Protein AF-A0A357D595-F1 (afdb_monomer)

Solvent-accessible surface area (backbone atoms only — not comparable to full-atom values): 7015 Å² total; per-residue (Å²): 136,55,66,69,54,37,51,50,34,35,50,51,21,54,65,68,53,62,65,66,63,55,52,53,34,46,75,73,69,48,52,72,68,55,40,43,68,71,47,50,47,64,70,17,41,66,41,33,49,52,27,47,41,57,42,54,54,50,56,62,70,48,36,72,63,42,49,78,70,56,41,77,47,89,53,77,75,82,70,94,58,64,88,77,51,67,50,48,51,71,54,48,50,27,51,52,34,52,71,68,62,81,42,52,71,59,21,52,52,48,48,52,53,52,50,51,51,44,48,54,60,68,71,107

Sequence (124 aa):
MILPLIMRTAEEALKAVPDAYREGSFALGAGKLRTVFKIVLPSATPGILAGIILGVGRIVGETAALIYTAGTVAEIPQGKDLLFDSTRTLSVHMYVLSSEGLYVNQAAATAVVLLGIVVIINGL

pLDDT: mean 82.86, std 9.96, range [58.38, 93.44]

Nearest PDB structures (foldseek):
  3tuz-assembly2_F  TM=8.631E-01  e=1.402E-01  Escherichia coli K-12
  8ja7-assembly1_A  TM=7.550E-01  e=7.867E-02  Mycobacterium tuberculosis H37Rv
  4ymw-assembly1_C  TM=7.313E-01  e=4.951E-01  Caldanaerobacter subterraneus subsp. tengcongensis MB4

Foldseek 3Di:
DQVVQLVVQLVVLLVPPDCVLVVVCVVVVHDPVCSVPPPRVVSSVVSSVLSVLVSVLVVLVPLVVCCVPLHDDPDDDDDPPNVPDRDDDLSSVLVVCVVVVPCVVVSVVSVVVSVVVSCVSNVD

Secondary structure (DSSP, 8-state):
--HHHHHHHHHHHHHTS-HHHHHHHHHTT--HHHHIIIIIHHHHHHHHHHHHHHHHHHHHT-HHHHHHHH----PPP-SS-TTTS----HHHHHHHHHHH-S-HHHHHHHHHHHHHHHHHHHH-

Radius of gyration: 21.4 Å; Cα contacts (8 Å, |Δi|>4): 107; chains: 1; bounding box: 52×24×62 Å

Mean predicted aligned error: 8.22 Å

Structure (mmCIF, N/CA/C/O backbone):
data_AF-A0A357D595-F1
#
_entry.id   AF-A0A357D595-F1
#
loop_
_atom_site.group_PDB
_atom_site.id
_atom_site.type_symbol
_atom_site.label_atom_id
_atom_site.label_alt_id
_atom_site.label_comp_id
_atom_site.label_asym_id
_atom_site.label_entity_id
_atom_site.label_seq_id
_atom_site.pdbx_PDB_ins_code
_atom_site.Cartn_x
_atom_site.Cartn_y
_atom_site.Cartn_z
_atom_site.occupancy
_atom_site.B_iso_or_equiv
_atom_site.auth_seq_id
_atom_site.auth_comp_id
_atom_site.auth_asym_id
_atom_site.auth_atom_id
_atom_site.pdbx_PDB_model_num
ATOM 1 N N . MET A 1 1 ? 3.361 12.934 -4.943 1.00 67.00 1 MET A N 1
ATOM 2 C CA . MET A 1 1 ? 2.127 13.355 -4.229 1.00 67.00 1 MET A CA 1
ATOM 3 C C . MET A 1 1 ? 1.394 12.162 -3.599 1.00 67.00 1 MET A C 1
ATOM 5 O O . MET A 1 1 ? 0.181 12.033 -3.739 1.00 67.00 1 MET A O 1
ATOM 9 N N . ILE A 1 2 ? 2.095 11.314 -2.837 1.00 83.56 2 ILE A N 1
ATOM 10 C CA . ILE A 1 2 ? 1.509 10.060 -2.332 1.00 83.56 2 ILE A CA 1
ATOM 11 C C . ILE A 1 2 ? 1.003 10.134 -0.888 1.00 83.56 2 ILE A C 1
ATOM 13 O O . ILE A 1 2 ? 0.007 9.507 -0.536 1.00 83.56 2 ILE A O 1
ATOM 17 N N . LEU A 1 3 ? 1.646 10.960 -0.061 1.00 86.62 3 LEU A N 1
ATOM 18 C CA . LEU A 1 3 ? 1.348 11.045 1.365 1.00 86.62 3 LEU A CA 1
ATOM 19 C C . LEU A 1 3 ? -0.101 11.494 1.660 1.00 86.62 3 LEU A C 1
ATOM 21 O O . LEU A 1 3 ? -0.7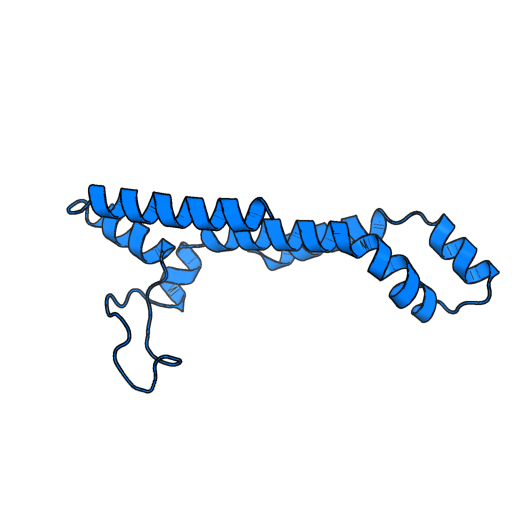57 10.835 2.464 1.00 86.62 3 LEU A O 1
ATOM 25 N N . PRO A 1 4 ? -0.664 12.532 1.001 1.00 89.12 4 PRO A N 1
ATOM 26 C CA . PRO A 1 4 ? -2.045 12.947 1.267 1.00 89.12 4 PRO A CA 1
ATOM 27 C C . PRO A 1 4 ? -3.087 11.906 0.844 1.00 89.12 4 PRO A C 1
ATOM 29 O O . PRO A 1 4 ? -4.138 11.806 1.472 1.00 89.12 4 PRO A O 1
ATOM 32 N N . LEU A 1 5 ? -2.796 11.129 -0.207 1.00 88.19 5 LEU A N 1
ATOM 33 C CA . LEU A 1 5 ? -3.670 10.055 -0.679 1.00 88.19 5 LEU A CA 1
ATOM 34 C C . LEU A 1 5 ? -3.772 8.961 0.384 1.00 88.19 5 LEU A C 1
ATOM 36 O O . LEU A 1 5 ? -4.874 8.645 0.820 1.00 88.19 5 LEU A O 1
ATOM 40 N N . ILE A 1 6 ? -2.619 8.457 0.837 1.00 89.94 6 ILE A N 1
ATOM 41 C CA . ILE A 1 6 ? -2.546 7.402 1.854 1.00 89.94 6 ILE A CA 1
ATOM 42 C C . ILE A 1 6 ? -3.212 7.872 3.155 1.00 89.94 6 ILE A C 1
ATOM 44 O O . ILE A 1 6 ? -3.986 7.123 3.752 1.00 89.94 6 ILE A O 1
ATOM 48 N N . MET A 1 7 ? -2.975 9.126 3.566 1.00 91.56 7 MET A N 1
ATOM 49 C CA . MET A 1 7 ? -3.620 9.697 4.754 1.00 91.56 7 MET A CA 1
ATOM 50 C C . MET A 1 7 ? -5.144 9.709 4.636 1.00 91.56 7 MET A C 1
ATOM 52 O O . MET A 1 7 ? -5.814 9.242 5.551 1.00 91.56 7 MET A O 1
ATOM 56 N N . ARG A 1 8 ? -5.700 10.177 3.510 1.00 92.62 8 ARG A N 1
ATOM 57 C CA . ARG A 1 8 ? -7.158 10.180 3.320 1.00 92.62 8 ARG A CA 1
ATOM 58 C C . ARG A 1 8 ? -7.740 8.775 3.281 1.00 92.62 8 ARG A C 1
ATOM 60 O O . ARG A 1 8 ? -8.763 8.534 3.908 1.00 92.62 8 ARG A O 1
ATOM 67 N N . THR A 1 9 ? -7.095 7.836 2.591 1.00 91.25 9 THR A N 1
ATOM 68 C CA . THR A 1 9 ? -7.577 6.448 2.557 1.00 91.25 9 THR A CA 1
ATOM 69 C C . THR A 1 9 ? -7.546 5.799 3.939 1.00 91.25 9 THR A C 1
ATOM 71 O O . THR A 1 9 ? -8.474 5.080 4.297 1.00 91.25 9 THR A O 1
ATOM 74 N N . ALA A 1 10 ? -6.522 6.092 4.747 1.00 92.19 10 ALA A N 1
ATOM 75 C CA . ALA A 1 10 ? -6.433 5.596 6.114 1.00 92.19 10 ALA A CA 1
ATOM 76 C C . ALA A 1 10 ? -7.478 6.246 7.037 1.00 92.19 10 ALA A C 1
ATOM 78 O O . ALA A 1 10 ? -8.066 5.564 7.873 1.00 92.19 10 ALA A O 1
ATOM 79 N N . GLU A 1 11 ? -7.742 7.543 6.873 1.00 92.88 11 GLU A N 1
ATOM 80 C CA . GLU A 1 11 ? -8.772 8.262 7.625 1.00 92.88 11 GLU A CA 1
ATOM 81 C C . GLU A 1 11 ? -10.169 7.689 7.355 1.00 92.88 11 GLU A C 1
ATOM 83 O O . GLU A 1 11 ? -10.906 7.387 8.294 1.00 92.88 11 GLU A O 1
ATOM 88 N N . GLU A 1 12 ? -10.512 7.472 6.087 1.00 93.44 12 GLU A N 1
ATOM 89 C CA . GLU A 1 12 ? -11.798 6.882 5.709 1.00 93.44 12 GLU A CA 1
ATOM 90 C C . GLU A 1 12 ? -11.914 5.422 6.173 1.00 93.44 12 GLU A C 1
ATOM 92 O O . GLU A 1 12 ? -12.962 5.024 6.680 1.00 93.44 12 GLU A O 1
ATOM 97 N N . ALA A 1 13 ? -10.827 4.643 6.125 1.00 93.06 13 ALA A N 1
ATOM 98 C CA . ALA A 1 13 ? -10.802 3.287 6.679 1.00 93.06 13 ALA A CA 1
ATOM 99 C C . ALA A 1 13 ? -11.067 3.261 8.197 1.00 93.06 13 ALA A C 1
ATOM 101 O O . ALA A 1 13 ? -11.758 2.371 8.691 1.00 93.06 13 ALA A O 1
ATOM 102 N N . LEU A 1 14 ? -10.552 4.243 8.945 1.00 91.94 14 LEU A N 1
ATOM 103 C CA . LEU A 1 14 ? -10.787 4.367 10.387 1.00 91.94 14 LEU A CA 1
ATOM 104 C C . LEU A 1 14 ? -12.206 4.849 10.721 1.00 91.94 14 LEU A C 1
ATOM 106 O O . LEU A 1 14 ? -12.764 4.423 11.736 1.00 91.94 14 LEU A O 1
ATOM 110 N N . LYS A 1 15 ? -12.786 5.730 9.896 1.00 91.81 15 LYS A N 1
ATOM 111 C CA . LYS A 1 15 ? -14.178 6.194 10.035 1.00 91.81 15 LYS A CA 1
ATOM 112 C C . LYS A 1 15 ? -15.196 5.120 9.662 1.00 91.81 15 LYS A C 1
ATOM 114 O O . LYS A 1 15 ? -16.279 5.105 10.232 1.00 91.81 15 LYS A O 1
ATOM 119 N N . ALA A 1 16 ? -14.849 4.220 8.744 1.00 92.12 16 ALA A N 1
ATOM 120 C CA . ALA A 1 16 ? -15.719 3.127 8.322 1.00 92.12 16 ALA A CA 1
ATOM 121 C C . ALA A 1 16 ? -15.959 2.075 9.422 1.00 92.12 16 ALA A C 1
ATOM 123 O O . ALA A 1 16 ? -16.889 1.279 9.304 1.00 92.12 16 ALA A O 1
ATOM 124 N N . VAL A 1 17 ? -15.144 2.054 10.486 1.00 91.81 17 VAL A N 1
ATOM 125 C CA . VAL A 1 17 ? -15.330 1.139 11.621 1.00 91.81 17 VAL A CA 1
ATOM 126 C C . VAL A 1 17 ? -16.584 1.542 12.414 1.00 91.81 17 VAL A C 1
ATOM 128 O O . VAL A 1 17 ? -16.601 2.641 12.970 1.00 91.81 17 VAL A O 1
ATOM 131 N N . PRO A 1 18 ? -17.599 0.662 12.541 1.00 92.31 18 PRO A N 1
ATOM 132 C CA . PRO A 1 18 ? -18.822 0.956 13.285 1.00 92.31 18 PRO A CA 1
ATOM 133 C C . PRO A 1 18 ? -18.567 1.358 14.743 1.00 92.31 18 PRO A C 1
ATOM 135 O O . PRO A 1 18 ? -17.806 0.694 15.457 1.00 92.31 18 PRO A O 1
ATOM 138 N N . ASP A 1 19 ? -19.278 2.381 15.224 1.00 90.88 19 ASP A N 1
ATOM 139 C CA . ASP A 1 19 ? -19.163 2.848 16.613 1.00 90.88 19 ASP A CA 1
ATOM 140 C C . ASP A 1 19 ? -19.599 1.789 17.641 1.00 90.88 19 ASP A C 1
ATOM 142 O O . ASP A 1 19 ? -19.067 1.760 18.751 1.00 90.88 19 ASP A O 1
ATOM 146 N N . ALA A 1 20 ? -20.443 0.827 17.247 1.00 92.56 20 ALA A N 1
ATOM 147 C CA . ALA A 1 20 ? -20.832 -0.314 18.080 1.00 92.56 20 ALA A CA 1
ATOM 148 C C . ALA A 1 20 ? -19.625 -1.118 18.610 1.00 92.56 20 ALA A C 1
ATOM 150 O O . ALA A 1 20 ? -19.643 -1.595 19.745 1.00 92.56 20 ALA A O 1
ATOM 151 N N . TYR A 1 21 ? -18.534 -1.230 17.837 1.00 89.88 21 TYR A N 1
ATOM 152 C CA . TYR A 1 21 ? -17.304 -1.880 18.307 1.00 89.88 21 TYR A CA 1
ATOM 153 C C . TYR A 1 21 ? -16.615 -1.092 19.426 1.00 89.88 21 TYR A C 1
ATOM 155 O O . TYR A 1 21 ? -15.991 -1.675 20.317 1.00 89.88 21 TYR A O 1
ATOM 163 N N . ARG A 1 22 ? -16.723 0.239 19.398 1.00 90.19 22 ARG A N 1
ATOM 164 C CA . ARG A 1 22 ? -16.160 1.121 20.425 1.00 90.19 22 ARG A CA 1
ATOM 165 C C . ARG A 1 22 ? -17.011 1.069 21.685 1.00 90.19 22 ARG A C 1
ATOM 167 O O . ARG A 1 22 ? -16.463 0.888 22.769 1.00 90.19 22 ARG A O 1
ATOM 174 N N . GLU A 1 23 ? -18.329 1.153 21.535 1.00 91.69 23 GLU A N 1
ATOM 175 C CA . GLU A 1 23 ? -19.293 1.045 22.634 1.00 91.69 23 GLU A CA 1
ATOM 176 C C . GLU A 1 23 ? -19.196 -0.307 23.348 1.00 91.69 23 GLU A C 1
ATOM 178 O O . GLU A 1 23 ? -19.078 -0.343 24.572 1.00 91.69 23 GLU A O 1
ATOM 183 N N . GLY A 1 24 ? -19.126 -1.414 22.599 1.00 91.25 24 GL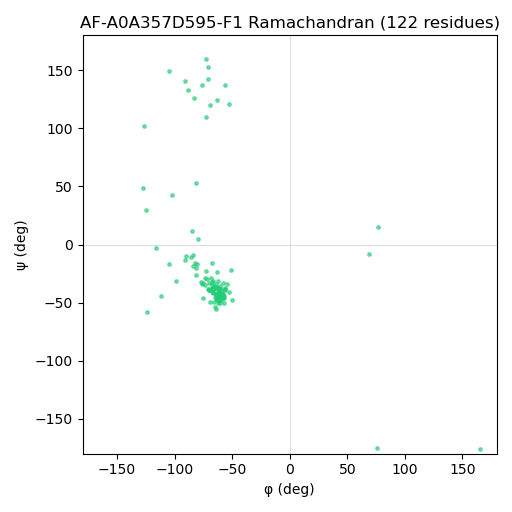Y A N 1
ATOM 184 C CA . GLY A 1 24 ? -18.932 -2.752 23.163 1.00 91.25 24 GLY A CA 1
ATOM 185 C C . GLY A 1 24 ? -17.615 -2.889 23.933 1.00 91.25 24 GLY A C 1
ATOM 186 O O . GLY A 1 24 ? -17.580 -3.475 25.013 1.00 91.25 24 GLY A O 1
ATOM 187 N N . SER A 1 25 ? -16.533 -2.284 23.434 1.00 90.69 25 SER A N 1
ATOM 188 C CA . SER A 1 25 ? -15.248 -2.239 24.143 1.00 90.69 25 SER A CA 1
ATOM 189 C C . SER A 1 25 ? -15.338 -1.478 25.469 1.00 90.69 25 SER A C 1
ATOM 191 O O . SER A 1 25 ? -14.822 -1.933 26.493 1.00 90.69 25 SER A O 1
ATOM 193 N N . PHE A 1 26 ? -16.019 -0.328 25.471 1.00 92.56 26 PHE A N 1
ATOM 194 C CA . PHE A 1 26 ? -16.214 0.467 26.681 1.00 92.56 26 PHE A CA 1
ATOM 195 C C . PHE A 1 26 ? -17.125 -0.236 27.694 1.00 92.56 26 PHE A C 1
ATOM 197 O O . PHE A 1 26 ? -16.828 -0.196 28.886 1.00 92.56 26 PHE A O 1
ATOM 204 N N . ALA A 1 27 ? -18.166 -0.941 27.240 1.00 92.62 27 ALA A N 1
ATOM 205 C CA . ALA A 1 27 ? -19.039 -1.745 28.100 1.00 92.62 27 ALA A CA 1
ATOM 206 C C . ALA A 1 27 ? -18.287 -2.892 28.800 1.00 92.62 27 ALA A C 1
ATOM 208 O O . ALA A 1 27 ? -18.595 -3.238 29.937 1.00 92.62 27 ALA A O 1
ATOM 209 N N . LEU A 1 28 ? -17.249 -3.437 28.157 1.00 91.00 28 LEU A N 1
ATOM 210 C CA . LEU A 1 28 ? -16.340 -4.432 28.737 1.00 91.00 28 LEU A CA 1
ATOM 211 C C . LEU A 1 28 ? -15.260 -3.818 29.654 1.00 91.00 28 LEU A C 1
ATOM 213 O O . LEU A 1 28 ? -14.366 -4.528 30.117 1.00 91.00 28 LEU A O 1
ATOM 217 N N . GLY A 1 29 ? -15.304 -2.506 29.910 1.00 91.56 29 GLY A N 1
ATOM 218 C CA . GLY A 1 29 ? -14.353 -1.800 30.771 1.00 91.56 29 GLY A CA 1
ATOM 219 C C . GLY A 1 29 ? -12.987 -1.533 30.129 1.00 91.56 29 GLY A C 1
ATOM 220 O O . GLY A 1 29 ? -12.022 -1.223 30.831 1.00 91.56 29 GLY A O 1
ATOM 221 N N . ALA A 1 30 ? -12.851 -1.656 28.804 1.00 91.00 30 ALA A N 1
ATOM 222 C CA . ALA A 1 30 ? -11.594 -1.355 28.129 1.00 91.00 30 ALA A CA 1
ATOM 223 C C . ALA A 1 30 ? -11.367 0.163 27.995 1.00 91.00 30 ALA A C 1
ATOM 225 O O . ALA A 1 30 ? -12.260 0.928 27.640 1.00 91.00 30 ALA A O 1
ATOM 226 N N . GLY A 1 31 ? -10.132 0.611 28.242 1.00 92.12 31 GLY A N 1
ATOM 227 C CA . GLY A 1 31 ? -9.745 2.014 28.061 1.00 92.12 31 GLY A CA 1
ATOM 228 C C . GLY A 1 31 ? -9.616 2.425 26.587 1.00 92.12 31 GLY A C 1
ATOM 229 O O . GLY A 1 31 ? -9.374 1.591 25.715 1.00 92.12 31 GLY A O 1
ATOM 230 N N . LYS A 1 32 ? -9.685 3.737 26.313 1.00 88.94 32 LYS A N 1
ATOM 231 C CA . LYS A 1 32 ? -9.629 4.319 24.952 1.00 88.94 32 LYS A CA 1
ATOM 232 C C . LYS A 1 32 ? -8.448 3.814 24.114 1.00 88.94 32 LYS A C 1
ATOM 234 O O . LYS A 1 32 ? -8.649 3.388 22.982 1.00 88.94 32 LYS A O 1
ATOM 239 N N . LEU A 1 33 ? -7.234 3.799 24.674 1.00 92.00 33 LEU A N 1
ATOM 240 C CA . LEU A 1 33 ? -6.039 3.303 23.973 1.00 92.00 33 LEU A CA 1
ATOM 241 C C . LEU A 1 33 ? -6.165 1.823 23.589 1.00 92.00 33 LEU A C 1
ATOM 243 O O . LEU A 1 33 ? -5.813 1.440 22.477 1.00 92.00 33 LEU A O 1
ATOM 247 N N . ARG A 1 34 ? -6.721 0.991 24.478 1.00 91.44 34 ARG A N 1
ATOM 248 C CA . ARG A 1 34 ? -6.913 -0.439 24.212 1.00 91.44 34 ARG A CA 1
ATOM 249 C C . ARG A 1 34 ? -7.929 -0.658 23.094 1.00 91.44 34 ARG A C 1
ATOM 251 O O . ARG A 1 34 ? -7.675 -1.472 22.213 1.00 91.44 34 ARG A O 1
ATOM 258 N N . THR A 1 35 ? -9.025 0.100 23.100 1.00 92.75 35 THR A N 1
ATOM 259 C CA . THR A 1 35 ? -10.040 0.075 22.039 1.00 92.75 35 THR A CA 1
ATOM 260 C C . THR A 1 35 ? -9.441 0.461 20.684 1.00 92.75 35 THR A C 1
ATOM 262 O O . THR A 1 35 ? -9.679 -0.223 19.691 1.00 92.75 35 THR A O 1
ATOM 265 N N . VAL A 1 36 ? -8.604 1.503 20.633 1.00 91.62 36 VAL A N 1
ATOM 266 C CA . VAL A 1 36 ? -7.961 1.936 19.381 1.00 91.62 36 VAL A CA 1
ATOM 267 C C . VAL A 1 36 ? -7.020 0.861 18.841 1.00 91.62 36 VAL A C 1
ATOM 269 O O . VAL A 1 36 ? -7.206 0.404 17.719 1.00 91.62 36 VAL A O 1
ATOM 272 N N . PHE A 1 37 ? -6.046 0.409 19.632 1.00 92.62 37 PHE A N 1
ATOM 273 C CA . PHE A 1 37 ? -5.013 -0.509 19.139 1.00 92.62 37 PHE A CA 1
ATOM 274 C C . PHE A 1 37 ? -5.502 -1.942 18.919 1.00 92.62 37 PHE A C 1
ATOM 276 O O . PHE A 1 37 ? -4.948 -2.642 18.076 1.00 92.62 37 PHE A O 1
ATOM 283 N N . LYS A 1 38 ? -6.504 -2.402 19.678 1.00 91.25 38 LYS A N 1
ATOM 284 C CA . LYS A 1 38 ? -6.913 -3.814 19.671 1.00 91.25 38 LYS A CA 1
ATOM 285 C C . LYS A 1 38 ? -8.206 -4.094 18.911 1.00 91.25 38 LYS A C 1
ATOM 287 O O . LYS A 1 38 ? -8.455 -5.249 18.590 1.00 91.25 38 LYS A O 1
ATOM 292 N N . ILE A 1 39 ? -9.017 -3.073 18.635 1.00 92.00 39 ILE A N 1
ATOM 293 C CA . ILE A 1 39 ? -10.324 -3.244 17.986 1.00 92.00 39 ILE A CA 1
ATOM 294 C C . ILE A 1 39 ? -10.401 -2.391 16.724 1.00 92.00 39 ILE A C 1
ATOM 296 O O . ILE A 1 39 ? -10.554 -2.932 15.633 1.00 92.00 39 ILE A O 1
AT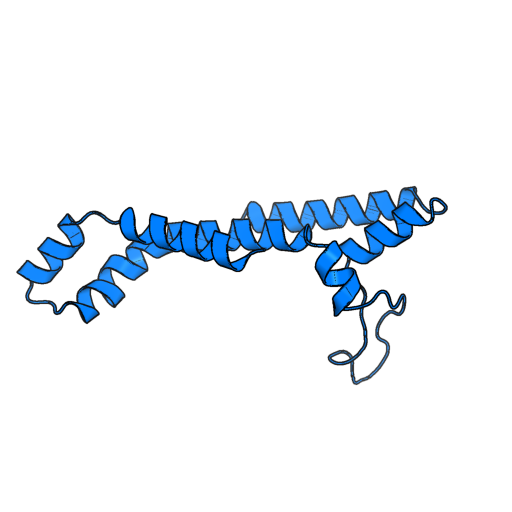OM 300 N N . VAL A 1 40 ? -10.224 -1.073 16.848 1.00 92.00 40 VAL A N 1
ATOM 301 C CA . VAL A 1 40 ? -10.393 -0.149 15.713 1.00 92.00 40 VAL A CA 1
ATOM 302 C C . VAL A 1 40 ? -9.285 -0.325 14.67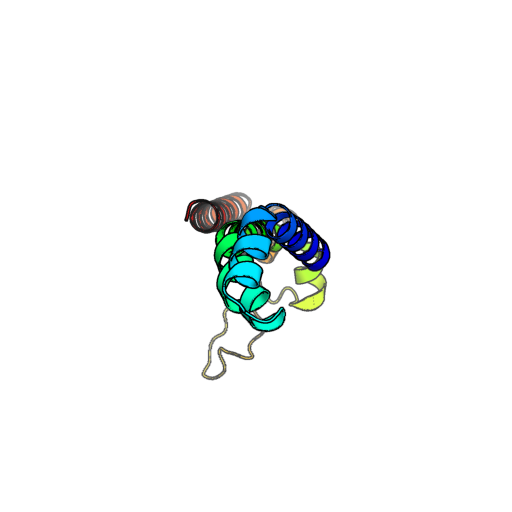7 1.00 92.00 40 VAL A C 1
ATOM 304 O O . VAL A 1 40 ? -9.579 -0.479 13.496 1.00 92.00 40 VAL A O 1
ATOM 307 N N . LEU A 1 41 ? -8.020 -0.340 15.106 1.00 91.88 41 LEU A N 1
ATOM 308 C CA . LEU A 1 41 ? -6.879 -0.441 14.199 1.00 91.88 41 LEU A CA 1
ATOM 309 C C . LEU A 1 41 ? -6.892 -1.762 13.410 1.00 91.88 41 LEU A C 1
ATOM 311 O O . LEU A 1 41 ? -6.845 -1.673 12.186 1.00 91.88 41 LEU A O 1
ATOM 315 N N . PRO A 1 42 ? -7.042 -2.956 14.032 1.00 91.56 42 PRO A N 1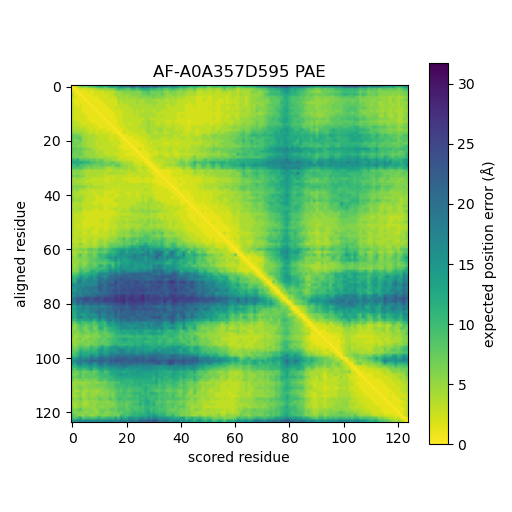
ATOM 316 C CA . PRO A 1 42 ? -7.142 -4.220 13.302 1.00 91.56 42 PRO A CA 1
ATOM 317 C C . PRO A 1 42 ? -8.323 -4.243 12.331 1.00 91.56 42 PRO A C 1
ATOM 319 O O . PRO A 1 42 ? -8.172 -4.692 11.198 1.00 91.56 42 PRO A O 1
ATOM 322 N N . SER A 1 43 ? -9.477 -3.703 12.736 1.00 91.81 43 SER A N 1
ATOM 323 C CA . SER A 1 43 ? -10.671 -3.670 11.888 1.00 91.81 43 SER A CA 1
ATOM 324 C C . SER A 1 43 ? -10.532 -2.734 10.681 1.00 91.81 43 SER A C 1
ATOM 326 O O . SER A 1 43 ? -11.139 -2.997 9.647 1.00 91.81 43 SER A O 1
ATOM 328 N N . ALA A 1 44 ? -9.733 -1.668 10.785 1.00 92.88 44 ALA A N 1
ATOM 329 C CA . ALA A 1 44 ? -9.447 -0.747 9.684 1.00 92.88 44 ALA A CA 1
ATOM 330 C C . ALA A 1 44 ? -8.284 -1.210 8.782 1.00 92.88 44 ALA A C 1
ATOM 332 O O . ALA A 1 44 ? -8.088 -0.638 7.706 1.00 92.88 44 ALA A O 1
ATOM 333 N N . THR A 1 45 ? -7.515 -2.236 9.183 1.00 92.69 45 THR A N 1
ATOM 334 C CA . THR A 1 45 ? -6.346 -2.707 8.414 1.00 92.69 45 THR A CA 1
ATOM 335 C C . THR A 1 45 ? -6.632 -3.014 6.947 1.00 92.69 45 THR A C 1
ATOM 337 O O . THR A 1 45 ? -5.815 -2.587 6.132 1.00 92.69 45 THR A O 1
ATOM 340 N N . PRO A 1 46 ? -7.756 -3.647 6.544 1.00 90.12 46 PRO A N 1
ATOM 341 C CA . PRO A 1 46 ? -7.979 -3.947 5.131 1.00 90.12 46 PRO A CA 1
ATOM 342 C C . PRO A 1 46 ? -8.104 -2.672 4.288 1.00 90.12 46 PRO A C 1
ATOM 344 O O . PRO A 1 46 ? -7.566 -2.598 3.187 1.00 90.12 46 PRO A O 1
ATOM 347 N N . GLY A 1 47 ? -8.752 -1.633 4.829 1.00 90.06 47 GLY A N 1
ATOM 348 C CA . GLY A 1 47 ? -8.902 -0.345 4.149 1.00 90.06 47 GLY A CA 1
ATOM 349 C C . GLY A 1 47 ? -7.589 0.436 4.060 1.00 90.06 47 GLY A C 1
ATOM 350 O O . GLY A 1 47 ? -7.287 1.026 3.023 1.00 90.06 47 GLY A O 1
ATOM 351 N N . ILE A 1 48 ? -6.767 0.392 5.114 1.00 92.31 48 ILE A N 1
ATOM 352 C CA . ILE A 1 48 ? -5.431 1.007 5.108 1.00 92.31 48 ILE A CA 1
ATOM 353 C C . ILE A 1 48 ? -4.523 0.298 4.094 1.00 92.31 48 ILE A C 1
ATOM 355 O O . ILE A 1 48 ? -3.846 0.963 3.312 1.00 92.31 48 ILE A O 1
ATOM 359 N N . LEU A 1 49 ? -4.534 -1.039 4.072 1.00 90.69 49 LEU A N 1
ATOM 360 C CA . LEU A 1 49 ? -3.754 -1.840 3.126 1.00 90.69 49 LEU A CA 1
ATOM 361 C C . LEU A 1 49 ? -4.160 -1.555 1.679 1.00 90.69 49 LEU A C 1
ATOM 363 O O . LEU A 1 49 ? -3.285 -1.332 0.849 1.00 90.69 49 LEU A O 1
ATOM 367 N N . ALA A 1 50 ? -5.460 -1.454 1.389 1.00 89.25 50 ALA A N 1
ATOM 368 C CA . ALA A 1 50 ? -5.938 -1.064 0.064 1.00 89.25 50 ALA A CA 1
ATOM 369 C C . ALA A 1 50 ? -5.403 0.318 -0.361 1.00 89.25 50 ALA A C 1
ATOM 371 O O . ALA A 1 50 ? -4.931 0.489 -1.486 1.00 89.25 50 ALA A O 1
ATOM 372 N N . GLY A 1 51 ? -5.409 1.297 0.550 1.00 89.12 51 GLY A N 1
ATOM 373 C CA . GLY A 1 51 ? -4.826 2.620 0.307 1.00 89.12 51 GLY A CA 1
ATOM 374 C C . GLY A 1 51 ? -3.321 2.581 0.023 1.00 89.12 51 GLY A C 1
ATOM 375 O O . GLY A 1 51 ? -2.837 3.298 -0.854 1.00 89.12 51 GLY A O 1
ATOM 376 N N . ILE A 1 52 ? -2.583 1.713 0.722 1.00 90.00 52 ILE A N 1
ATOM 377 C CA . ILE A 1 52 ? -1.150 1.496 0.493 1.00 90.00 52 ILE A CA 1
ATOM 378 C C . ILE A 1 52 ? -0.914 0.870 -0.884 1.00 90.00 52 ILE A C 1
ATOM 380 O O . ILE A 1 52 ? -0.103 1.403 -1.634 1.00 90.00 52 ILE A O 1
ATOM 384 N N . ILE A 1 53 ? -1.634 -0.198 -1.242 1.00 88.44 53 ILE A N 1
ATOM 385 C CA . ILE A 1 53 ? -1.493 -0.898 -2.532 1.00 88.44 53 ILE A CA 1
ATOM 386 C C . ILE A 1 53 ? -1.726 0.073 -3.698 1.00 88.44 53 ILE A C 1
ATOM 388 O O . ILE A 1 53 ? -0.859 0.242 -4.558 1.00 88.44 53 ILE A O 1
ATOM 392 N N . LEU A 1 54 ? -2.835 0.819 -3.660 1.00 86.44 54 LEU A N 1
ATOM 393 C CA . LEU A 1 54 ? -3.135 1.859 -4.650 1.00 86.44 54 LEU A CA 1
ATOM 394 C C . LEU A 1 54 ? -2.068 2.962 -4.675 1.00 86.44 54 LEU A C 1
ATOM 396 O O . LEU A 1 54 ? -1.737 3.502 -5.735 1.00 86.44 54 LEU A O 1
ATOM 400 N N . GLY A 1 55 ? -1.515 3.291 -3.506 1.00 88.06 55 GLY A N 1
ATOM 401 C CA . GLY A 1 55 ? -0.398 4.210 -3.370 1.00 88.06 55 GLY A CA 1
ATOM 402 C C . GLY A 1 55 ? 0.846 3.720 -4.114 1.00 88.06 55 GLY A C 1
ATOM 403 O O . GLY A 1 55 ? 1.405 4.458 -4.924 1.00 88.06 55 GLY A O 1
ATOM 404 N N . VAL A 1 56 ? 1.250 2.464 -3.908 1.00 86.00 56 VAL A N 1
ATOM 405 C CA . VAL A 1 56 ? 2.404 1.860 -4.592 1.00 86.00 56 VAL A CA 1
ATOM 406 C C . VAL A 1 56 ? 2.216 1.883 -6.106 1.00 86.00 56 VAL A C 1
ATOM 408 O O . VAL A 1 56 ? 3.117 2.328 -6.819 1.00 86.00 56 VAL A O 1
ATOM 411 N N . GLY A 1 57 ? 1.031 1.514 -6.600 1.00 83.62 57 GLY A N 1
ATOM 412 C CA . GLY A 1 57 ? 0.719 1.589 -8.028 1.00 83.62 57 GLY A CA 1
ATOM 413 C C . GLY A 1 57 ? 0.901 2.998 -8.607 1.00 83.62 57 GLY A C 1
ATOM 414 O O . GLY A 1 57 ? 1.416 3.160 -9.713 1.00 83.62 57 GLY A O 1
ATOM 415 N N . ARG A 1 58 ? 0.548 4.040 -7.844 1.00 83.31 58 ARG A N 1
ATOM 416 C CA . ARG A 1 58 ? 0.698 5.438 -8.274 1.00 83.31 58 ARG A CA 1
ATOM 417 C C . ARG A 1 58 ? 2.148 5.932 -8.224 1.00 83.31 58 ARG A C 1
ATOM 419 O O . ARG A 1 58 ? 2.525 6.720 -9.087 1.00 83.31 58 ARG A O 1
ATOM 426 N N . ILE A 1 59 ? 2.967 5.461 -7.276 1.00 83.06 59 ILE A N 1
ATOM 427 C CA . ILE A 1 59 ? 4.396 5.830 -7.174 1.00 83.06 59 ILE A CA 1
ATOM 428 C C . ILE A 1 59 ? 5.155 5.449 -8.448 1.00 83.06 59 ILE A C 1
ATOM 430 O O . ILE A 1 59 ? 5.984 6.226 -8.917 1.00 83.06 59 ILE A O 1
ATOM 434 N N . VAL A 1 60 ? 4.841 4.298 -9.052 1.00 78.56 60 VAL A N 1
ATOM 435 C CA . VAL A 1 60 ? 5.485 3.849 -10.301 1.00 78.56 60 VAL A CA 1
ATOM 436 C C . VAL A 1 60 ? 5.313 4.876 -11.431 1.00 78.56 60 VAL A C 1
ATOM 438 O O . VAL A 1 60 ? 6.225 5.066 -12.239 1.00 78.56 60 VAL A O 1
ATOM 441 N N . GLY A 1 61 ? 4.179 5.584 -11.443 1.00 74.31 61 GLY A N 1
ATOM 442 C CA . GLY A 1 61 ? 3.865 6.646 -12.400 1.00 74.31 61 GLY A CA 1
ATOM 443 C C . GLY A 1 61 ? 4.421 8.034 -12.053 1.00 74.31 61 GLY A C 1
ATOM 444 O O . GLY A 1 61 ? 4.368 8.924 -12.898 1.00 74.31 61 GLY A O 1
ATOM 445 N N . GLU A 1 62 ? 4.986 8.262 -10.860 1.00 81.94 62 GLU A N 1
ATOM 446 C CA . GLU A 1 62 ? 5.599 9.551 -10.485 1.00 81.94 62 GLU A CA 1
ATOM 447 C C . GLU A 1 62 ? 7.035 9.685 -11.036 1.00 81.94 62 GLU A C 1
ATOM 449 O O . GLU A 1 62 ? 7.990 9.989 -10.322 1.00 81.94 62 GLU A O 1
ATOM 454 N N . THR A 1 63 ? 7.197 9.475 -12.347 1.00 73.12 63 THR A N 1
ATOM 455 C CA . THR A 1 63 ? 8.499 9.464 -13.036 1.00 73.12 63 THR A CA 1
ATOM 456 C C . THR A 1 63 ? 9.202 10.822 -12.992 1.00 73.12 63 THR A C 1
ATOM 458 O O . THR A 1 63 ? 10.420 10.873 -12.858 1.00 73.12 63 THR A O 1
ATOM 461 N N . ALA A 1 64 ? 8.453 11.929 -13.022 1.00 73.56 64 ALA A N 1
ATOM 462 C CA . ALA A 1 64 ? 9.020 13.278 -12.995 1.00 73.56 64 ALA A CA 1
ATOM 463 C C . ALA A 1 64 ? 9.851 13.545 -11.728 1.00 73.56 64 ALA A C 1
ATOM 465 O O . ALA A 1 64 ? 10.966 14.049 -11.817 1.00 73.56 64 ALA A O 1
ATOM 466 N N . ALA A 1 65 ? 9.351 13.154 -10.552 1.00 74.62 65 ALA A N 1
ATOM 467 C CA . ALA A 1 65 ? 10.082 13.329 -9.298 1.00 74.62 65 ALA A CA 1
ATOM 468 C C . ALA A 1 65 ? 11.362 12.476 -9.260 1.00 74.62 65 ALA A C 1
ATOM 470 O O . ALA A 1 65 ? 12.387 12.926 -8.750 1.00 74.62 65 ALA A O 1
ATOM 471 N N . LEU A 1 66 ? 11.322 11.274 -9.843 1.00 75.94 66 LEU A N 1
ATOM 472 C CA . LEU A 1 66 ? 12.458 10.352 -9.885 1.00 75.94 66 LEU A CA 1
ATOM 473 C C . LEU A 1 66 ? 13.579 10.853 -10.803 1.00 75.94 66 LEU A C 1
ATOM 475 O O . LEU A 1 66 ? 14.740 10.760 -10.421 1.00 75.94 66 LEU A O 1
ATOM 479 N N . ILE A 1 67 ? 13.250 11.449 -11.955 1.00 76.12 67 ILE A N 1
ATOM 480 C CA . ILE A 1 67 ? 14.252 12.026 -12.874 1.00 76.12 67 ILE A CA 1
ATOM 481 C C . ILE A 1 67 ? 15.091 13.097 -12.168 1.00 76.12 67 ILE A C 1
ATOM 483 O O . ILE A 1 67 ? 16.310 13.122 -12.320 1.00 76.12 67 ILE A O 1
ATOM 487 N N . TYR A 1 68 ? 14.453 13.959 -11.372 1.00 73.75 68 TYR A N 1
ATOM 488 C CA . TYR A 1 68 ? 15.136 15.069 -10.703 1.00 73.75 68 TYR A CA 1
ATOM 48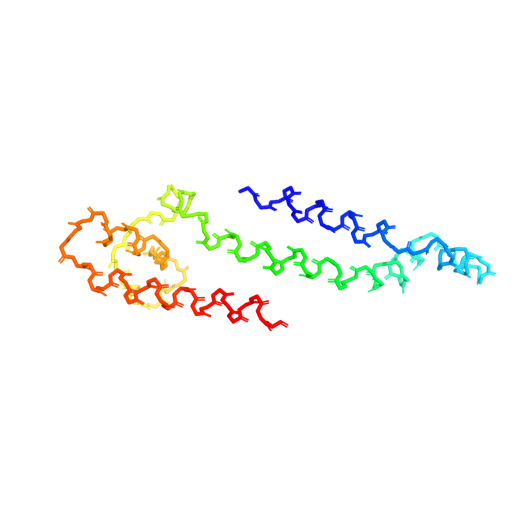9 C C . TYR A 1 68 ? 15.856 14.684 -9.405 1.00 73.75 68 TYR A C 1
ATOM 491 O O . TYR A 1 68 ? 16.679 15.461 -8.932 1.00 73.75 68 TYR A O 1
ATOM 499 N N . THR A 1 69 ? 15.565 13.517 -8.821 1.00 75.62 69 THR A N 1
ATOM 500 C CA . THR A 1 69 ? 16.130 13.105 -7.521 1.00 75.62 69 THR A CA 1
ATOM 501 C C . THR A 1 69 ? 17.100 11.929 -7.614 1.00 75.62 69 THR A C 1
ATOM 503 O O . THR A 1 69 ? 18.159 11.984 -7.000 1.00 75.62 69 THR A O 1
ATOM 506 N N . ALA A 1 70 ? 16.773 10.886 -8.382 1.00 68.06 70 ALA A N 1
ATOM 507 C CA . ALA A 1 70 ? 17.609 9.692 -8.552 1.00 68.06 70 ALA A CA 1
ATOM 508 C C . ALA A 1 70 ? 18.577 9.801 -9.746 1.00 68.06 70 ALA A C 1
ATOM 510 O O . ALA A 1 70 ? 19.508 9.009 -9.872 1.00 68.06 70 ALA A O 1
ATOM 511 N N . GLY A 1 71 ? 18.370 10.790 -10.619 1.00 66.25 71 GLY A N 1
ATOM 512 C CA . GLY A 1 71 ? 19.175 11.000 -11.815 1.00 66.25 71 GLY A CA 1
ATOM 513 C C . GLY A 1 71 ? 18.863 10.012 -12.942 1.00 66.25 71 GLY A C 1
ATOM 514 O O . GLY A 1 71 ? 17.930 9.210 -12.894 1.00 66.25 71 GLY A O 1
ATOM 515 N N . THR A 1 72 ? 19.648 10.105 -14.014 1.00 66.56 72 THR A N 1
ATOM 516 C CA . THR A 1 72 ? 19.443 9.348 -15.257 1.00 66.56 72 THR A CA 1
ATOM 517 C C . THR A 1 72 ? 20.683 8.550 -15.649 1.00 66.56 72 THR A C 1
ATOM 519 O O . THR A 1 72 ? 20.913 8.343 -16.836 1.00 66.56 72 THR A O 1
ATOM 522 N N . VAL A 1 73 ? 21.513 8.102 -14.706 1.00 65.62 73 VAL A N 1
ATOM 523 C CA . VAL A 1 73 ? 22.744 7.357 -15.036 1.00 65.62 73 VAL A CA 1
ATOM 524 C C . VAL A 1 73 ? 22.379 6.039 -15.729 1.00 65.62 73 VAL A C 1
ATOM 526 O O . VAL A 1 73 ? 21.554 5.282 -15.233 1.00 65.62 73 VAL A O 1
ATOM 529 N N . ALA A 1 74 ? 22.911 5.798 -16.930 1.00 60.59 74 ALA A N 1
ATOM 530 C CA . ALA A 1 74 ? 22.581 4.629 -17.759 1.00 60.59 74 ALA A CA 1
ATOM 531 C C . ALA A 1 74 ? 23.406 3.378 -17.406 1.00 60.59 74 ALA A C 1
ATOM 533 O O . ALA A 1 74 ? 23.422 2.423 -18.179 1.00 60.59 74 ALA A O 1
ATOM 534 N N . GLU A 1 75 ? 24.126 3.399 -16.288 1.00 63.44 75 GLU A N 1
ATOM 535 C CA . GLU A 1 75 ? 25.020 2.318 -15.894 1.00 63.44 75 GLU A CA 1
ATOM 536 C C . GLU A 1 75 ? 24.293 1.294 -15.025 1.00 63.44 75 GLU A C 1
ATOM 538 O O . GLU A 1 75 ? 23.451 1.619 -14.185 1.00 63.44 75 GLU A O 1
ATOM 543 N N . ILE A 1 76 ? 24.620 0.027 -15.266 1.00 63.94 76 ILE A N 1
ATOM 544 C CA . ILE A 1 76 ? 24.258 -1.068 -14.374 1.00 63.94 76 ILE A CA 1
ATOM 545 C C . ILE A 1 76 ? 25.327 -1.075 -13.276 1.00 63.94 76 ILE A C 1
ATOM 547 O O . ILE A 1 76 ? 26.503 -1.160 -13.631 1.00 63.94 76 ILE A O 1
ATOM 551 N N . PRO A 1 77 ? 24.958 -1.018 -11.984 1.00 62.97 77 PRO A N 1
ATOM 552 C CA . PRO A 1 77 ? 25.913 -1.115 -10.886 1.00 62.97 77 PRO A CA 1
ATOM 553 C C . PRO A 1 77 ? 26.775 -2.365 -11.038 1.00 62.97 77 PRO A C 1
ATOM 555 O O . PRO A 1 77 ? 26.255 -3.484 -11.084 1.00 62.97 77 PRO A O 1
ATOM 558 N N . GLN A 1 78 ? 28.089 -2.192 -11.136 1.00 58.66 78 GLN A N 1
ATOM 559 C CA . GLN A 1 78 ? 29.051 -3.288 -11.213 1.00 58.66 78 GLN A CA 1
ATOM 560 C C . GLN A 1 78 ? 30.107 -3.078 -10.128 1.00 58.66 78 GLN A C 1
ATOM 562 O O . GLN A 1 78 ? 31.018 -2.272 -10.283 1.00 58.66 78 GLN A O 1
ATOM 567 N N . GLY A 1 79 ? 30.006 -3.811 -9.015 1.00 61.16 79 GLY A N 1
ATOM 568 C CA . GLY A 1 79 ? 30.965 -3.684 -7.917 1.00 61.16 79 GLY A CA 1
ATOM 569 C C . GLY A 1 79 ? 30.509 -4.316 -6.603 1.00 61.16 79 GLY A C 1
ATOM 570 O O . GLY A 1 79 ? 29.464 -4.952 -6.534 1.00 61.16 79 GLY A O 1
ATOM 571 N N . LYS A 1 80 ? 31.313 -4.153 -5.544 1.00 58.38 80 LYS A N 1
ATOM 572 C CA . LYS A 1 80 ? 30.979 -4.592 -4.173 1.00 58.38 80 LYS A CA 1
ATOM 573 C C . LYS A 1 80 ? 30.043 -3.616 -3.436 1.00 58.38 80 LYS A C 1
ATOM 575 O O . LYS A 1 80 ? 29.391 -4.037 -2.487 1.00 58.38 80 LYS A O 1
ATOM 580 N N . ASP A 1 81 ? 29.913 -2.378 -3.923 1.00 62.78 81 ASP A N 1
ATOM 581 C CA . ASP A 1 81 ? 29.091 -1.302 -3.342 1.00 62.78 81 ASP A CA 1
ATOM 582 C C . ASP A 1 81 ? 27.758 -1.099 -4.091 1.00 62.78 81 ASP A C 1
ATOM 584 O O . ASP A 1 81 ? 27.296 0.019 -4.305 1.00 62.78 81 ASP A O 1
ATOM 588 N N . LEU A 1 82 ? 27.095 -2.207 -4.447 1.00 63.84 82 LEU A N 1
ATOM 589 C CA . LEU A 1 82 ? 25.801 -2.248 -5.156 1.00 63.84 82 LEU A CA 1
ATOM 590 C C . LEU A 1 82 ? 24.691 -1.387 -4.520 1.00 63.84 82 LEU A C 1
ATOM 592 O O . LEU A 1 82 ? 23.712 -1.057 -5.181 1.00 63.84 82 LEU A O 1
ATOM 596 N N . LEU A 1 83 ? 24.813 -1.077 -3.227 1.00 64.69 83 LEU A N 1
ATOM 597 C CA . LEU A 1 83 ? 23.823 -0.326 -2.453 1.00 64.69 83 LEU A CA 1
ATOM 598 C C . LEU A 1 83 ? 23.956 1.198 -2.593 1.00 64.69 83 LEU A C 1
ATOM 600 O O . LEU A 1 83 ? 23.001 1.901 -2.272 1.00 64.69 83 LEU A O 1
ATOM 604 N N . PHE A 1 84 ? 25.108 1.706 -3.040 1.00 68.12 84 PHE A N 1
ATOM 605 C CA . PHE A 1 84 ? 25.377 3.147 -3.146 1.00 68.12 84 PHE A CA 1
ATOM 606 C C . PHE A 1 84 ? 25.597 3.630 -4.584 1.00 68.12 84 PHE A C 1
ATOM 608 O O . PHE A 1 84 ? 25.742 4.833 -4.804 1.00 68.12 84 PHE A O 1
ATOM 615 N N . ASP A 1 85 ? 25.592 2.721 -5.559 1.00 66.00 85 ASP A N 1
ATOM 616 C CA . ASP A 1 85 ? 25.718 3.073 -6.970 1.00 66.00 85 ASP A CA 1
ATOM 617 C C . ASP A 1 85 ? 24.456 3.760 -7.508 1.00 66.00 85 ASP A C 1
ATOM 619 O O . ASP A 1 85 ? 23.318 3.410 -7.182 1.00 66.00 85 ASP A O 1
ATOM 623 N N . SER A 1 86 ? 24.663 4.752 -8.375 1.00 64.69 86 SER A N 1
ATOM 624 C CA . SER A 1 86 ? 23.570 5.493 -9.007 1.00 64.69 86 SER A CA 1
ATOM 625 C C . SER A 1 86 ? 22.869 4.641 -10.062 1.00 64.69 86 SER A C 1
ATOM 627 O O . SER A 1 86 ? 23.405 4.393 -11.138 1.00 64.69 86 SER A O 1
ATOM 629 N N . THR A 1 87 ? 21.633 4.239 -9.777 1.00 67.81 87 THR A N 1
ATOM 630 C CA . THR A 1 87 ? 20.777 3.484 -10.705 1.00 67.81 87 THR A CA 1
ATOM 631 C C . THR A 1 87 ? 19.682 4.329 -11.333 1.00 67.81 87 THR A C 1
ATOM 633 O O . THR A 1 87 ? 19.094 5.200 -10.695 1.00 67.81 87 THR A O 1
ATOM 636 N N . ARG A 1 88 ? 19.298 3.971 -12.560 1.00 73.56 88 ARG A N 1
ATOM 637 C CA . ARG A 1 88 ? 18.075 4.458 -13.205 1.00 73.56 88 ARG A CA 1
ATOM 638 C C . ARG A 1 88 ? 16.889 3.558 -12.864 1.00 73.56 88 ARG A C 1
ATOM 640 O O . ARG A 1 88 ? 16.970 2.340 -13.007 1.00 73.56 88 ARG A O 1
ATOM 647 N N . THR A 1 89 ? 15.757 4.144 -12.481 1.00 80.50 89 THR A N 1
ATOM 648 C CA . THR A 1 89 ? 14.517 3.373 -12.304 1.00 80.50 89 THR A CA 1
ATOM 649 C C . THR A 1 89 ? 13.953 2.926 -13.657 1.00 80.50 89 THR A C 1
ATOM 651 O O . THR A 1 89 ? 14.149 3.587 -14.679 1.00 80.50 89 THR A O 1
ATOM 654 N N . LEU A 1 90 ? 13.210 1.815 -13.677 1.00 77.62 90 LEU A N 1
ATOM 655 C CA . LEU A 1 90 ? 12.602 1.285 -14.904 1.00 77.62 90 LEU A CA 1
ATOM 656 C C . LEU A 1 90 ? 11.695 2.312 -15.606 1.00 77.62 90 LEU A C 1
ATOM 658 O O . LEU A 1 90 ? 11.719 2.418 -16.831 1.00 77.62 90 LEU A O 1
ATOM 662 N N . SER A 1 91 ? 10.936 3.107 -14.845 1.00 80.44 91 SER A N 1
ATOM 663 C CA . SER A 1 91 ? 10.062 4.155 -15.385 1.00 80.44 91 SER A CA 1
ATOM 664 C C . SER A 1 91 ? 10.848 5.297 -16.037 1.00 80.44 91 SER A C 1
ATOM 666 O O . SER A 1 91 ? 10.470 5.770 -17.108 1.00 80.44 91 SER A O 1
ATOM 668 N N . VAL A 1 92 ? 11.990 5.687 -15.462 1.00 81.12 92 VAL A N 1
ATOM 669 C CA . VAL A 1 92 ? 12.899 6.669 -16.076 1.00 81.12 92 VAL A CA 1
ATOM 670 C C . VAL A 1 92 ? 13.584 6.088 -17.312 1.00 81.12 92 VAL A C 1
ATOM 672 O O . VAL A 1 92 ? 13.744 6.784 -18.311 1.00 81.12 92 VAL A O 1
ATOM 675 N N . HIS A 1 93 ? 13.954 4.807 -17.283 1.00 81.69 93 HIS A N 1
ATOM 676 C CA . HIS A 1 93 ? 14.544 4.129 -18.434 1.00 81.69 93 HIS A CA 1
ATOM 677 C C . HIS A 1 93 ? 13.590 4.110 -19.632 1.00 81.69 93 HIS A C 1
ATOM 679 O O . HIS A 1 93 ? 13.990 4.535 -20.712 1.00 81.69 93 HIS A O 1
ATOM 685 N N . MET A 1 94 ? 12.325 3.727 -19.427 1.00 82.75 94 MET A N 1
ATOM 686 C CA . MET A 1 94 ? 11.286 3.780 -20.462 1.00 82.75 94 MET A CA 1
ATOM 687 C C . MET A 1 94 ? 11.116 5.200 -21.029 1.00 82.75 94 MET A C 1
ATOM 689 O O . MET A 1 94 ? 11.041 5.375 -22.244 1.00 82.75 94 MET A O 1
ATOM 693 N N . TYR A 1 95 ? 11.088 6.219 -20.162 1.00 83.25 95 TYR A N 1
ATOM 694 C CA . TYR A 1 95 ? 10.923 7.617 -20.571 1.00 83.25 95 TYR A CA 1
ATOM 695 C C . TYR A 1 95 ? 12.076 8.127 -21.449 1.00 83.25 95 TYR A C 1
ATOM 697 O O . TYR A 1 95 ? 11.829 8.747 -22.484 1.00 83.25 95 TYR A O 1
ATOM 705 N N . VAL A 1 96 ? 13.328 7.848 -21.068 1.00 81.75 96 VAL A N 1
ATOM 706 C CA . VAL A 1 96 ? 14.514 8.257 -21.842 1.00 81.75 96 VAL A CA 1
ATOM 707 C C . VAL A 1 96 ? 14.519 7.574 -23.209 1.00 81.75 96 VAL A C 1
ATOM 709 O O . VAL A 1 96 ? 14.642 8.246 -24.228 1.00 81.75 96 VAL A O 1
ATOM 712 N N . LEU A 1 97 ? 14.276 6.261 -23.242 1.00 82.31 97 LEU A N 1
ATOM 713 C CA . LEU A 1 97 ? 14.237 5.484 -24.483 1.00 82.31 97 LEU A CA 1
ATOM 714 C C . LEU A 1 97 ? 13.112 5.936 -25.427 1.00 82.31 97 LEU A C 1
ATOM 716 O O . LEU A 1 97 ? 13.288 5.979 -26.644 1.00 82.31 97 LEU A O 1
ATOM 720 N N . SER A 1 98 ? 11.961 6.307 -24.860 1.00 82.94 98 SER A N 1
ATOM 721 C CA . SER A 1 98 ? 10.844 6.880 -25.612 1.00 82.94 98 SER A CA 1
ATOM 722 C C . SER A 1 98 ? 11.143 8.292 -26.125 1.00 82.94 98 SER A C 1
ATOM 724 O O . SER A 1 98 ? 10.644 8.651 -27.188 1.00 82.94 98 SER A O 1
ATOM 726 N N . SER A 1 99 ? 11.918 9.093 -25.388 1.00 81.31 99 SER A N 1
ATOM 727 C CA . SER A 1 99 ? 12.256 10.474 -25.767 1.00 81.31 99 SER A CA 1
ATOM 728 C C . SER A 1 99 ? 13.332 10.537 -26.853 1.00 81.31 99 SER A C 1
ATOM 730 O O . SER A 1 99 ? 13.302 11.434 -27.689 1.00 81.31 99 SER A O 1
ATOM 732 N N . GLU A 1 100 ? 14.263 9.580 -26.870 1.00 80.31 100 GLU A N 1
ATOM 733 C CA . GLU A 1 100 ? 15.302 9.475 -27.903 1.00 80.31 100 GLU A CA 1
ATOM 734 C C . GLU A 1 100 ? 14.752 8.985 -29.254 1.00 80.31 100 GLU A C 1
ATOM 736 O O . GLU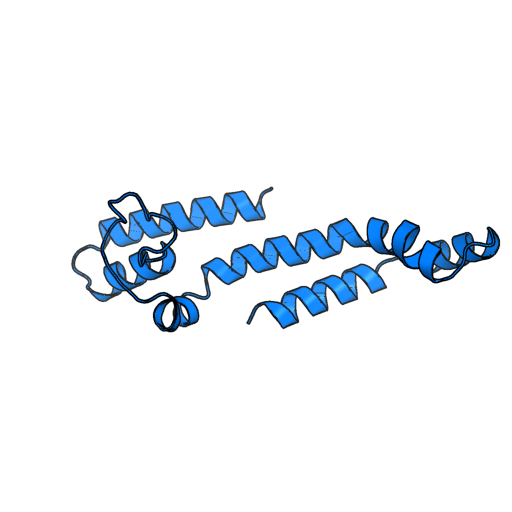 A 1 100 ? 15.361 9.232 -30.290 1.00 80.31 100 GLU A O 1
ATOM 741 N N . GLY A 1 101 ? 13.610 8.287 -29.273 1.00 74.69 101 GLY A N 1
ATOM 742 C CA . GLY A 1 101 ? 12.908 7.871 -30.498 1.00 74.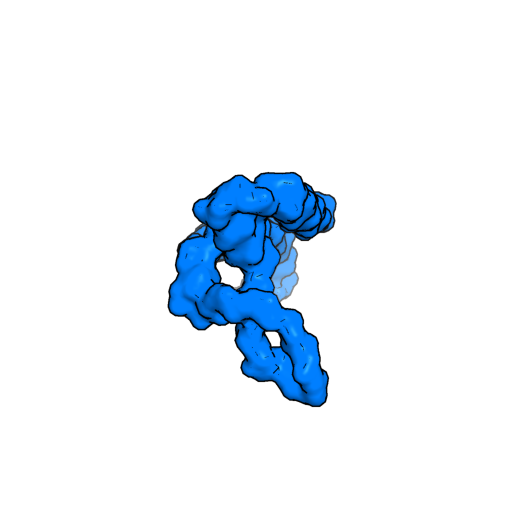69 101 GLY A CA 1
ATOM 743 C C . GLY A 1 101 ? 13.613 6.803 -31.351 1.00 74.69 101 GLY A C 1
ATOM 744 O O . GLY A 1 101 ? 13.012 6.273 -32.281 1.00 74.69 101 GLY A O 1
ATOM 745 N N . LEU A 1 102 ? 14.859 6.445 -31.031 1.00 71.88 102 LEU A N 1
ATOM 746 C CA . LEU A 1 102 ? 15.668 5.474 -31.778 1.00 71.88 102 LEU A CA 1
ATOM 747 C C . LEU A 1 102 ? 15.340 4.012 -31.430 1.00 71.88 102 LEU A C 1
ATOM 749 O O . LEU A 1 102 ? 15.514 3.122 -32.260 1.00 71.88 102 LEU A O 1
ATOM 753 N N . TYR A 1 103 ? 14.829 3.755 -30.222 1.00 78.81 103 TYR A N 1
ATOM 754 C CA . TYR A 1 103 ? 14.660 2.406 -29.669 1.00 78.81 103 TYR A CA 1
ATOM 755 C C . TYR A 1 103 ? 13.228 2.132 -29.176 1.00 78.81 103 TYR A C 1
ATOM 757 O O . TYR A 1 103 ? 13.001 1.613 -28.080 1.00 78.81 103 TYR A O 1
ATOM 765 N N . VAL A 1 104 ? 12.233 2.442 -30.013 1.00 79.44 104 VAL A N 1
ATOM 766 C CA . VAL A 1 104 ? 10.797 2.318 -29.682 1.00 79.44 104 VAL A CA 1
ATOM 767 C C . VAL A 1 104 ? 10.404 0.901 -29.235 1.00 79.44 104 VAL A C 1
ATOM 769 O O . VAL A 1 104 ? 9.655 0.741 -28.273 1.00 79.44 104 VAL A O 1
ATOM 772 N N . ASN A 1 105 ? 10.960 -0.142 -29.862 1.00 83.69 105 ASN A N 1
ATOM 773 C CA . ASN A 1 105 ? 10.675 -1.536 -29.492 1.00 83.69 105 ASN A CA 1
ATOM 774 C C . ASN A 1 105 ? 11.146 -1.881 -28.067 1.00 83.69 105 ASN A C 1
ATOM 776 O O . ASN A 1 105 ? 10.479 -2.624 -27.350 1.00 83.69 105 ASN A O 1
ATOM 780 N N . GLN A 1 106 ? 12.280 -1.325 -27.636 1.00 83.44 106 GLN A N 1
ATOM 781 C CA . GLN A 1 106 ? 12.826 -1.544 -26.294 1.00 83.44 106 GLN A CA 1
ATOM 782 C C . GLN A 1 106 ? 12.044 -0.734 -25.244 1.00 83.44 106 GLN A C 1
ATOM 784 O O . GLN A 1 106 ? 11.801 -1.215 -24.134 1.00 83.44 106 GLN A O 1
ATOM 789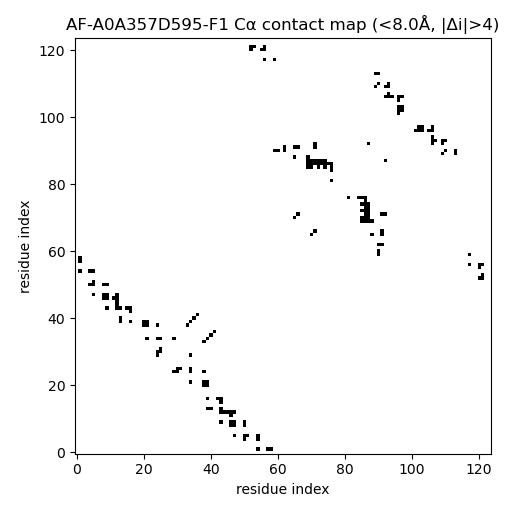 N N . ALA A 1 107 ? 11.567 0.461 -25.610 1.00 83.12 107 ALA A N 1
ATOM 790 C CA . ALA A 1 107 ? 10.684 1.265 -24.767 1.00 83.12 107 ALA A CA 1
ATOM 791 C C . ALA A 1 107 ? 9.352 0.536 -24.521 1.00 83.12 107 ALA A C 1
ATOM 793 O O . ALA A 1 107 ? 8.890 0.435 -23.387 1.00 83.12 107 ALA A O 1
ATOM 794 N N . ALA A 1 108 ? 8.772 -0.056 -25.569 1.00 83.31 108 ALA A N 1
ATOM 795 C CA . ALA A 1 108 ? 7.560 -0.863 -25.455 1.00 83.31 108 ALA A CA 1
ATOM 796 C C . ALA A 1 108 ? 7.776 -2.112 -24.582 1.00 83.31 108 ALA A C 1
ATOM 798 O O . ALA A 1 108 ? 6.951 -2.407 -23.719 1.00 83.31 108 ALA A O 1
ATOM 799 N N . ALA A 1 109 ? 8.902 -2.816 -24.742 1.00 86.69 109 ALA A N 1
ATOM 800 C CA . ALA A 1 109 ? 9.227 -3.976 -23.911 1.00 86.69 109 ALA A CA 1
ATOM 801 C C . ALA A 1 109 ? 9.341 -3.608 -22.419 1.00 86.69 109 ALA A C 1
ATOM 803 O O . ALA A 1 109 ? 8.773 -4.287 -21.563 1.00 86.69 109 ALA A O 1
ATOM 804 N N . THR A 1 110 ? 10.019 -2.503 -22.099 1.00 86.12 110 THR A N 1
ATOM 805 C CA . THR A 1 110 ? 10.144 -2.027 -20.710 1.00 86.12 110 THR A CA 1
ATOM 806 C C . THR A 1 110 ? 8.818 -1.538 -20.131 1.00 86.12 110 THR A C 1
ATOM 808 O O . THR A 1 110 ? 8.539 -1.807 -18.961 1.00 86.12 110 THR A O 1
ATOM 811 N N . ALA A 1 111 ? 7.954 -0.923 -20.945 1.00 85.44 111 ALA A N 1
ATOM 812 C CA . ALA A 1 111 ? 6.595 -0.563 -20.549 1.00 85.44 111 ALA A CA 1
ATOM 813 C C . ALA A 1 111 ? 5.749 -1.795 -20.179 1.00 85.44 111 ALA A C 1
ATOM 815 O O . ALA A 1 111 ? 5.061 -1.779 -19.160 1.00 85.44 111 ALA A O 1
ATOM 816 N N . VAL A 1 112 ? 5.831 -2.882 -20.955 1.00 89.38 112 VAL A N 1
ATOM 817 C CA . VAL A 1 112 ? 5.101 -4.131 -20.668 1.00 89.38 112 VAL A CA 1
ATOM 818 C C . VAL A 1 112 ? 5.569 -4.759 -19.354 1.00 89.38 112 VAL A C 1
ATOM 820 O O . VAL A 1 112 ? 4.737 -5.175 -18.550 1.00 89.38 112 VAL A O 1
ATOM 823 N N . VAL A 1 113 ? 6.880 -4.788 -19.098 1.00 90.12 113 VAL A N 1
ATOM 824 C CA . VAL A 1 113 ? 7.434 -5.310 -17.836 1.00 90.12 113 VAL A CA 1
ATOM 825 C C . VAL A 1 113 ? 6.966 -4.475 -16.643 1.00 90.12 113 VAL A C 1
ATOM 827 O O . VAL A 1 113 ? 6.493 -5.029 -15.653 1.00 90.12 113 VAL A O 1
ATOM 830 N N . LEU A 1 114 ? 7.043 -3.145 -16.747 1.00 87.19 114 LEU A N 1
ATOM 831 C CA . LEU A 1 114 ? 6.538 -2.228 -15.722 1.00 87.19 114 LEU A CA 1
ATOM 832 C C . LEU A 1 114 ? 5.050 -2.442 -15.444 1.00 87.19 114 LEU A C 1
ATOM 834 O O . LEU A 1 114 ? 4.646 -2.524 -14.286 1.00 87.19 114 LEU A O 1
ATOM 838 N N . LEU A 1 115 ? 4.243 -2.560 -16.499 1.00 88.25 115 LEU A N 1
ATOM 839 C CA . LEU A 1 115 ? 2.807 -2.784 -16.383 1.00 88.25 115 LEU A CA 1
ATOM 840 C C . LEU A 1 115 ? 2.521 -4.131 -15.710 1.00 88.25 115 LEU A C 1
ATOM 842 O O . LEU A 1 115 ? 1.701 -4.185 -14.797 1.00 88.25 115 LEU A O 1
ATOM 846 N N . GLY A 1 116 ? 3.243 -5.190 -16.084 1.00 90.12 116 GLY A N 1
ATOM 847 C CA . GLY A 1 116 ? 3.149 -6.498 -15.438 1.00 90.12 116 GLY A CA 1
ATOM 848 C C . GLY A 1 116 ? 3.436 -6.433 -13.936 1.00 90.12 116 GLY A C 1
ATOM 849 O O . GLY A 1 116 ? 2.656 -6.953 -13.145 1.00 90.12 116 GLY A O 1
ATOM 850 N N . ILE A 1 117 ? 4.496 -5.726 -13.529 1.00 88.31 117 ILE A N 1
ATOM 851 C CA . ILE A 1 117 ? 4.834 -5.524 -12.110 1.00 88.31 117 ILE A CA 1
ATOM 852 C C . ILE A 1 117 ? 3.709 -4.780 -11.378 1.00 88.31 117 ILE A C 1
ATOM 854 O O . ILE A 1 117 ? 3.292 -5.205 -10.304 1.00 88.31 117 ILE A O 1
ATOM 858 N N . VAL A 1 118 ? 3.183 -3.699 -11.960 1.00 86.56 118 VAL A N 1
ATOM 859 C CA . VAL A 1 118 ? 2.092 -2.916 -11.353 1.00 86.56 118 VAL A CA 1
ATOM 860 C C . VAL A 1 118 ? 0.823 -3.753 -11.199 1.00 86.56 118 VAL A C 1
ATOM 862 O O . VAL A 1 118 ? 0.165 -3.679 -10.164 1.00 86.56 118 VAL A O 1
ATOM 865 N N . VAL A 1 119 ? 0.482 -4.563 -12.202 1.00 88.19 119 VAL A N 1
ATOM 866 C CA . VAL A 1 119 ? -0.686 -5.450 -12.148 1.00 88.19 119 VAL A CA 1
ATOM 867 C C . VAL A 1 119 ? -0.504 -6.534 -11.091 1.00 88.19 119 VAL A C 1
ATOM 869 O O . VAL A 1 119 ? -1.447 -6.802 -10.357 1.00 88.19 119 VAL A O 1
ATOM 872 N N . ILE A 1 120 ? 0.690 -7.116 -10.957 1.00 88.31 120 ILE A N 1
ATOM 873 C CA . ILE A 1 120 ? 0.977 -8.106 -9.908 1.00 88.31 120 ILE A CA 1
ATOM 874 C C . ILE A 1 120 ? 0.835 -7.480 -8.517 1.00 88.31 120 ILE A C 1
ATOM 876 O O . ILE A 1 120 ? 0.235 -8.089 -7.642 1.00 88.31 120 ILE A O 1
ATOM 880 N N . ILE A 1 121 ? 1.345 -6.262 -8.319 1.00 85.25 121 ILE A N 1
ATOM 881 C CA . ILE A 1 121 ? 1.260 -5.562 -7.029 1.00 85.25 121 ILE A CA 1
ATOM 882 C C . ILE A 1 121 ? -0.186 -5.185 -6.684 1.00 85.25 121 ILE A C 1
ATOM 884 O O . ILE A 1 121 ? -0.575 -5.298 -5.530 1.00 85.25 121 ILE A O 1
ATOM 888 N N . ASN A 1 122 ? -0.975 -4.730 -7.661 1.00 83.88 122 ASN A N 1
ATOM 889 C CA . ASN A 1 122 ? -2.371 -4.341 -7.436 1.00 83.88 122 ASN A CA 1
ATOM 890 C C . ASN A 1 122 ? -3.346 -5.529 -7.413 1.00 83.88 122 ASN A C 1
ATOM 892 O O . ASN A 1 122 ? -4.473 -5.374 -6.951 1.00 83.88 122 ASN A O 1
ATOM 896 N N . GLY A 1 123 ? -2.955 -6.667 -7.987 1.00 75.19 123 GLY A N 1
ATOM 897 C CA . GLY A 1 123 ? -3.769 -7.879 -8.063 1.00 75.19 123 GLY A CA 1
ATOM 898 C C . GLY A 1 123 ? -3.593 -8.833 -6.881 1.00 75.19 123 GLY A C 1
ATOM 899 O O . GLY A 1 123 ? -4.359 -9.792 -6.788 1.00 75.19 123 GLY A O 1
ATOM 900 N N . LEU A 1 124 ? -2.600 -8.590 -6.019 1.00 60.75 124 LEU A N 1
ATOM 901 C CA . LEU A 1 124 ? -2.349 -9.322 -4.774 1.00 60.75 124 LEU A CA 1
ATOM 902 C C . LEU A 1 124 ? -3.035 -8.627 -3.590 1.00 60.75 124 LEU A C 1
ATOM 904 O O . LEU A 1 124 ? -3.616 -9.354 -2.754 1.00 60.75 124 LEU A O 1
#